Protein AF-A0A935XLY7-F1 (afdb_monomer_lite)

pLDDT: mean 94.85, std 5.84, range [52.78, 98.81]

Radius of gyration: 13.88 Å; chains: 1; bounding box: 39×29×40 Å

Foldseek 3Di:
DVVCLVPDLAQDEALEEFAQDDPPQPPNVRHDYLVRLQSNLVSLEAYAQEQAPRQPAPLSSLVRQVVSCVSRNLLHYAHRHCAPNGDPGNDHDPVCVVVSLVSNVVVVDDPVSSVSHHPVSVVVSVPD

Structure (mmCIF, N/CA/C/O backbone):
data_AF-A0A935XLY7-F1
#
_entry.id   AF-A0A935XLY7-F1
#
loop_
_atom_site.group_PDB
_atom_site.id
_atom_site.type_symbol
_atom_site.label_atom_id
_atom_site.label_alt_id
_atom_site.label_comp_id
_atom_site.label_asym_id
_atom_site.label_entity_id
_atom_site.label_seq_id
_atom_site.pdbx_PDB_ins_code
_atom_site.Cartn_x
_atom_site.Cartn_y
_atom_site.Cartn_z
_atom_site.occupancy
_atom_site.B_iso_or_equiv
_atom_site.auth_seq_id
_atom_site.auth_comp_id
_atom_site.auth_asym_id
_atom_site.auth_atom_id
_atom_site.pdbx_PDB_model_num
ATOM 1 N N . MET A 1 1 ? 3.786 9.511 16.202 1.00 88.00 1 MET A N 1
ATOM 2 C CA . MET A 1 1 ? 2.887 8.366 15.918 1.00 88.00 1 MET A CA 1
ATOM 3 C C . MET A 1 1 ? 2.304 7.810 17.207 1.00 88.00 1 MET A C 1
ATOM 5 O O . MET A 1 1 ? 1.105 7.946 17.382 1.00 88.00 1 MET A O 1
ATOM 9 N N . LYS A 1 2 ? 3.123 7.257 18.115 1.00 94.44 2 LYS A N 1
ATOM 10 C CA . LYS A 1 2 ? 2.663 6.685 19.397 1.00 94.44 2 LYS A CA 1
ATOM 11 C C . LYS A 1 2 ? 1.769 7.647 20.195 1.00 94.44 2 LYS A C 1
ATOM 13 O O . LYS A 1 2 ? 0.673 7.258 20.574 1.00 94.44 2 LYS A O 1
ATOM 18 N N . ASP A 1 3 ? 2.168 8.913 20.307 1.00 96.81 3 ASP A N 1
ATOM 19 C CA . ASP A 1 3 ? 1.370 9.931 21.010 1.00 96.81 3 ASP A CA 1
ATOM 20 C C . ASP A 1 3 ? -0.009 10.139 20.368 1.00 96.81 3 ASP A C 1
ATOM 22 O O . ASP A 1 3 ? -1.022 10.155 21.057 1.00 96.81 3 ASP A O 1
ATOM 26 N N . VAL A 1 4 ? -0.077 10.211 19.033 1.00 96.06 4 VAL A N 1
ATOM 27 C CA . VAL A 1 4 ? -1.349 10.382 18.307 1.00 96.06 4 VAL A CA 1
ATOM 28 C C . VAL A 1 4 ? -2.253 9.174 18.535 1.00 96.06 4 VAL A C 1
ATOM 30 O O . VAL A 1 4 ? -3.423 9.349 18.853 1.00 96.06 4 VAL A O 1
ATOM 33 N N . VAL A 1 5 ? -1.701 7.961 18.438 1.00 95.19 5 VAL A N 1
ATOM 34 C CA . VAL A 1 5 ? -2.428 6.703 18.681 1.00 95.19 5 VAL A CA 1
ATOM 35 C C . VAL A 1 5 ? -2.966 6.639 20.112 1.00 95.19 5 VAL A C 1
ATOM 37 O O . VAL A 1 5 ? -4.065 6.141 20.312 1.00 95.19 5 VAL A O 1
ATOM 40 N N . SER A 1 6 ? -2.241 7.174 21.101 1.00 95.56 6 SER A N 1
ATOM 41 C CA . SER A 1 6 ? -2.714 7.198 22.495 1.00 95.56 6 SER A CA 1
ATOM 42 C C . SER A 1 6 ? -3.845 8.192 22.770 1.00 95.56 6 SER A C 1
ATOM 44 O O . SER A 1 6 ? -4.496 8.094 23.806 1.00 95.56 6 SER A O 1
ATOM 46 N N . LEU A 1 7 ? -4.068 9.153 21.870 1.00 96.81 7 LEU A N 1
ATOM 47 C CA . LEU A 1 7 ? -5.009 10.257 22.070 1.00 96.81 7 LEU A CA 1
ATOM 48 C C . LEU A 1 7 ? -6.243 10.163 21.170 1.00 96.81 7 LEU A C 1
ATOM 50 O O . LEU A 1 7 ? -7.316 10.626 21.549 1.00 96.81 7 LEU A O 1
ATOM 54 N N . THR A 1 8 ? -6.093 9.613 19.966 1.00 95.81 8 THR A N 1
ATOM 55 C CA . THR A 1 8 ? -7.175 9.552 18.981 1.00 95.81 8 THR A CA 1
ATOM 56 C C . THR A 1 8 ? -8.108 8.374 19.237 1.00 95.81 8 THR A C 1
ATOM 58 O O . THR A 1 8 ? -7.670 7.258 19.500 1.00 95.81 8 THR A O 1
ATOM 61 N N . SER A 1 9 ? -9.408 8.609 19.078 1.00 94.00 9 SER A N 1
ATOM 62 C CA . SER A 1 9 ? -10.416 7.557 18.906 1.00 94.00 9 SER A CA 1
ATOM 63 C C . SER A 1 9 ? -10.800 7.344 17.437 1.00 94.00 9 SER A C 1
ATOM 65 O O . SER A 1 9 ? -11.516 6.397 17.121 1.00 94.00 9 SER A O 1
ATOM 67 N N . ALA A 1 10 ? -10.332 8.217 16.537 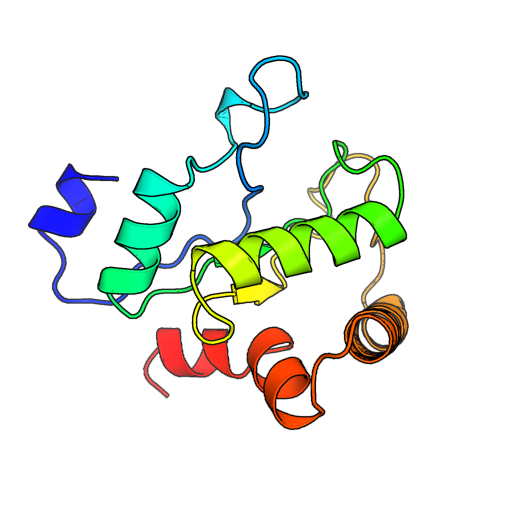1.00 96.12 10 ALA A N 1
ATOM 68 C CA . ALA A 1 10 ? -10.585 8.141 15.104 1.00 96.12 10 ALA A CA 1
ATOM 69 C C . ALA A 1 10 ? -9.468 7.374 14.367 1.00 96.12 10 ALA A C 1
ATOM 71 O O . ALA A 1 10 ? -8.306 7.442 14.792 1.00 96.12 10 ALA A O 1
ATOM 72 N N . PRO A 1 11 ? -9.785 6.713 13.236 1.00 97.31 11 PRO A N 1
ATOM 73 C CA . PRO A 1 11 ? -8.790 6.085 12.375 1.00 97.31 11 PRO A CA 1
ATOM 74 C C . PRO A 1 11 ? -7.711 7.060 11.898 1.00 97.31 11 PRO A C 1
ATOM 76 O O . PRO A 1 11 ? -8.002 8.178 11.473 1.00 97.31 11 PRO A O 1
ATOM 79 N N . ILE A 1 12 ? -6.453 6.619 11.924 1.00 97.06 12 ILE A N 1
ATOM 80 C CA . ILE A 1 12 ? -5.325 7.400 11.408 1.00 97.06 12 ILE A CA 1
ATOM 81 C C . ILE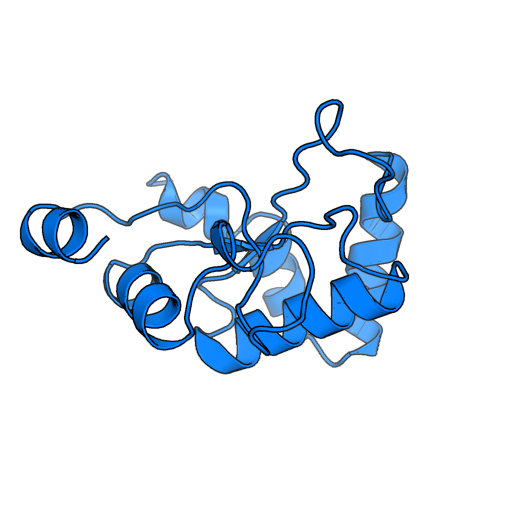 A 1 12 ? -5.142 7.128 9.916 1.00 97.06 12 ILE A C 1
ATOM 83 O O . ILE A 1 12 ? -5.072 5.982 9.476 1.00 97.06 12 ILE A O 1
ATOM 87 N N . MET A 1 13 ? -4.961 8.193 9.141 1.00 96.81 13 MET A N 1
ATOM 88 C CA . MET A 1 13 ? -4.565 8.100 7.743 1.00 96.81 13 MET A CA 1
ATOM 89 C C . MET A 1 13 ? -3.130 8.584 7.558 1.00 96.81 13 MET A C 1
ATOM 91 O O . MET A 1 13 ? -2.774 9.690 7.962 1.00 96.81 13 MET A O 1
ATOM 95 N N . LEU A 1 14 ? -2.322 7.779 6.871 1.00 97.50 14 LEU A N 1
ATOM 96 C CA . LEU A 1 14 ? -1.093 8.247 6.241 1.00 97.50 14 LEU A CA 1
ATOM 97 C C . LEU A 1 14 ? -1.343 8.339 4.744 1.00 97.50 14 LEU A C 1
ATOM 99 O O . LEU A 1 14 ? -1.397 7.317 4.069 1.00 97.50 14 LEU A O 1
ATOM 103 N N . SER A 1 15 ? -1.517 9.556 4.232 1.00 96.81 15 SER A N 1
ATOM 104 C CA . SER A 1 15 ? -1.952 9.778 2.847 1.00 96.81 15 SER A CA 1
ATOM 105 C C . SER A 1 15 ? -0.990 9.201 1.805 1.00 96.81 15 SER A C 1
ATOM 107 O O . SER A 1 15 ? -1.438 8.718 0.771 1.00 96.81 15 SER A O 1
ATOM 109 N N . HIS A 1 16 ? 0.315 9.226 2.080 1.00 96.69 16 HIS A N 1
ATOM 110 C CA . HIS A 1 16 ? 1.352 8.622 1.247 1.00 96.69 16 HIS A CA 1
ATOM 111 C C . HIS A 1 16 ? 2.588 8.294 2.101 1.00 96.69 16 HIS A C 1
ATOM 113 O O . HIS A 1 16 ? 3.151 9.154 2.782 1.00 96.69 16 HIS A O 1
ATOM 119 N N . SER A 1 17 ? 3.022 7.036 2.098 1.00 96.38 17 SER A N 1
ATOM 120 C CA . SER A 1 17 ? 4.244 6.601 2.778 1.00 96.38 17 SER A CA 1
ATOM 121 C C . SER A 1 17 ? 4.835 5.351 2.117 1.00 96.38 17 SER A C 1
ATOM 123 O O . SER A 1 17 ? 4.218 4.727 1.251 1.00 96.38 17 SER A O 1
ATOM 125 N N . ILE A 1 18 ? 6.045 4.985 2.534 1.00 94.81 18 ILE A N 1
ATOM 126 C CA . ILE A 1 18 ? 6.741 3.759 2.129 1.00 94.81 18 ILE A CA 1
ATOM 127 C C . ILE A 1 18 ? 7.046 2.915 3.365 1.00 94.81 18 ILE A C 1
ATOM 129 O O . ILE A 1 18 ? 7.361 3.455 4.425 1.00 94.81 18 ILE A O 1
ATOM 133 N N . LEU A 1 19 ? 6.973 1.591 3.241 1.00 95.94 19 LEU A N 1
ATOM 134 C CA . LEU A 1 19 ? 7.381 0.688 4.314 1.00 95.94 19 LEU A CA 1
ATOM 135 C C . LEU A 1 19 ? 8.907 0.713 4.460 1.00 95.94 19 LEU A C 1
ATOM 137 O O . LEU A 1 19 ? 9.638 0.568 3.479 1.00 95.94 19 LEU A O 1
ATOM 141 N N . LYS A 1 20 ? 9.391 0.845 5.692 1.00 94.62 20 LYS A N 1
ATOM 142 C CA . LYS A 1 20 ? 10.807 0.694 6.018 1.00 94.62 20 LYS A CA 1
ATOM 143 C C . LYS A 1 20 ? 11.203 -0.780 5.915 1.00 94.62 20 LYS A C 1
ATOM 145 O O . LYS A 1 20 ? 10.668 -1.611 6.647 1.00 94.62 20 LYS A O 1
ATOM 150 N N . ILE A 1 21 ? 12.137 -1.077 5.013 1.00 87.50 21 ILE A N 1
ATOM 151 C CA . ILE A 1 21 ? 12.659 -2.432 4.758 1.00 87.50 21 ILE A CA 1
ATOM 152 C C . ILE A 1 21 ? 14.089 -2.563 5.293 1.00 87.50 21 ILE A C 1
ATOM 154 O O . ILE A 1 21 ? 14.389 -3.510 6.011 1.00 87.50 21 ILE A O 1
ATOM 158 N N . ASP A 1 22 ? 14.947 -1.591 4.985 1.00 84.62 22 ASP A N 1
ATOM 159 C CA . ASP A 1 22 ? 16.330 -1.513 5.450 1.00 84.62 22 ASP A CA 1
ATOM 160 C C . ASP A 1 22 ? 16.734 -0.044 5.671 1.00 84.62 22 ASP A C 1
ATOM 162 O O . ASP A 1 22 ? 16.060 0.872 5.190 1.00 84.62 22 ASP A O 1
ATOM 166 N N . ASP A 1 23 ? 17.813 0.181 6.424 1.00 85.44 23 ASP A N 1
ATOM 167 C CA . ASP A 1 23 ? 18.276 1.531 6.764 1.00 85.44 23 ASP A CA 1
ATOM 168 C C . ASP A 1 23 ? 19.057 2.237 5.647 1.00 85.44 23 ASP A C 1
ATOM 170 O O . ASP A 1 23 ? 19.224 3.458 5.704 1.00 85.44 23 ASP A O 1
ATOM 174 N N . ALA A 1 24 ? 19.522 1.491 4.643 1.00 84.19 24 ALA A N 1
ATOM 175 C CA . ALA A 1 24 ? 20.336 2.002 3.544 1.00 84.19 24 ALA A CA 1
ATOM 176 C C . ALA A 1 24 ? 19.489 2.588 2.401 1.00 84.19 24 ALA A C 1
ATOM 178 O O . ALA A 1 24 ? 20.007 3.330 1.563 1.00 84.19 24 ALA A O 1
ATOM 179 N N . ARG A 1 25 ? 18.187 2.280 2.357 1.00 81.75 25 ARG A N 1
ATOM 180 C CA . ARG A 1 25 ? 17.266 2.807 1.349 1.00 81.75 25 ARG A CA 1
ATOM 181 C C . ARG A 1 25 ? 17.129 4.333 1.425 1.00 81.75 25 ARG A C 1
ATOM 183 O O . ARG A 1 25 ? 16.989 4.902 2.513 1.00 81.75 25 ARG A O 1
ATOM 190 N N . PRO A 1 26 ? 17.072 5.015 0.267 1.00 81.88 26 PRO A N 1
ATOM 191 C CA . PRO A 1 26 ? 16.725 6.429 0.218 1.00 81.88 26 PRO A CA 1
ATOM 192 C C . PRO A 1 26 ? 15.375 6.705 0.901 1.00 81.88 26 PRO A C 1
ATOM 194 O O . PRO A 1 26 ? 14.492 5.853 0.927 1.00 81.88 26 PRO A O 1
ATOM 197 N N . LEU A 1 27 ? 15.208 7.910 1.454 1.00 82.69 27 LEU A N 1
ATOM 198 C CA . LEU A 1 27 ? 14.007 8.336 2.194 1.00 82.69 27 LEU A CA 1
ATOM 199 C C . LEU A 1 27 ? 13.637 7.476 3.422 1.00 82.69 27 LEU A C 1
ATOM 201 O O . LEU A 1 27 ? 12.512 7.582 3.907 1.00 82.69 27 LEU A O 1
ATOM 205 N N . ASN A 1 28 ? 14.568 6.708 4.000 1.00 82.56 28 ASN A N 1
ATOM 206 C CA . ASN A 1 28 ? 14.344 5.936 5.234 1.00 82.56 28 ASN A CA 1
ATOM 207 C C . ASN A 1 28 ? 13.725 6.772 6.381 1.00 82.56 28 ASN A C 1
ATOM 209 O O . ASN A 1 28 ? 12.859 6.296 7.107 1.00 82.56 28 ASN A O 1
ATOM 213 N N . VAL A 1 29 ? 14.082 8.056 6.504 1.00 87.31 29 VAL A N 1
ATOM 214 C CA . VAL A 1 29 ? 13.501 8.973 7.511 1.00 87.31 29 VAL A CA 1
ATOM 215 C C . VAL A 1 29 ? 12.005 9.266 7.310 1.00 87.31 29 VAL A C 1
ATOM 217 O O . VAL A 1 29 ? 11.322 9.653 8.253 1.00 87.31 29 VAL A O 1
ATOM 220 N N . ARG A 1 30 ? 11.489 9.095 6.087 1.00 90.75 30 ARG A N 1
ATOM 221 C CA . ARG A 1 30 ? 10.064 9.222 5.733 1.00 90.75 30 ARG A CA 1
ATOM 222 C C . ARG A 1 30 ? 9.344 7.872 5.734 1.00 90.75 30 ARG A C 1
ATOM 224 O O . ARG A 1 30 ? 8.114 7.850 5.672 1.00 90.75 30 ARG A O 1
ATOM 231 N N . ALA A 1 31 ? 10.093 6.772 5.781 1.00 94.31 31 ALA A N 1
ATOM 232 C CA . ALA A 1 31 ? 9.553 5.427 5.768 1.00 94.31 31 ALA A CA 1
ATOM 233 C C . ALA A 1 31 ? 8.913 5.077 7.117 1.00 94.31 31 ALA A C 1
ATOM 235 O O . ALA A 1 31 ? 9.440 5.393 8.186 1.00 94.31 31 ALA A O 1
ATOM 236 N N . ILE A 1 32 ? 7.777 4.387 7.075 1.00 96.69 32 ILE A N 1
ATOM 237 C CA . ILE A 1 32 ? 7.113 3.889 8.274 1.00 96.69 32 ILE A CA 1
ATOM 238 C C . ILE A 1 32 ? 7.687 2.530 8.678 1.00 96.69 32 ILE A C 1
ATOM 240 O O . ILE A 1 32 ? 7.786 1.617 7.860 1.00 96.69 32 ILE A O 1
ATOM 244 N N . SER A 1 33 ? 8.062 2.369 9.950 1.00 96.56 33 SER A N 1
ATOM 245 C CA . SER A 1 33 ? 8.474 1.061 10.473 1.00 96.56 33 SER A CA 1
ATOM 246 C C . SER A 1 33 ? 7.299 0.072 10.476 1.00 96.56 33 SER A C 1
ATOM 248 O O . SER A 1 33 ? 6.156 0.498 10.658 1.00 96.56 33 SER A O 1
ATOM 250 N N . PRO A 1 34 ? 7.542 -1.248 10.359 1.00 97.31 34 PRO A N 1
ATOM 251 C CA . PRO A 1 34 ? 6.478 -2.244 10.494 1.00 97.31 34 PRO A CA 1
ATOM 252 C C . PRO A 1 34 ? 5.699 -2.128 11.815 1.00 97.31 34 PRO A C 1
ATOM 254 O O . PRO A 1 34 ? 4.487 -2.316 11.834 1.00 97.31 34 PRO A O 1
ATOM 257 N N . GLU A 1 35 ? 6.378 -1.771 12.911 1.00 97.31 35 GLU A N 1
ATOM 258 C CA . GLU A 1 35 ? 5.750 -1.502 14.212 1.00 97.31 35 GLU A CA 1
ATOM 259 C C . GLU A 1 35 ? 4.756 -0.336 14.119 1.00 97.31 35 GLU A C 1
ATOM 261 O O . GLU A 1 35 ? 3.590 -0.488 14.470 1.00 97.31 35 GLU A O 1
ATOM 266 N N . HIS A 1 36 ? 5.183 0.817 13.597 1.00 97.69 36 HIS A N 1
ATOM 267 C CA . HIS A 1 36 ? 4.310 1.982 13.467 1.00 97.69 36 HIS A CA 1
ATOM 268 C C . HIS A 1 36 ? 3.197 1.773 12.434 1.00 97.69 36 HIS A C 1
ATOM 270 O O . HIS A 1 36 ? 2.099 2.289 12.626 1.00 97.69 36 HIS A O 1
ATOM 276 N N . ALA A 1 37 ? 3.442 1.005 11.370 1.00 98.31 37 ALA A N 1
ATOM 277 C CA . ALA A 1 37 ? 2.423 0.672 10.378 1.00 98.31 37 ALA A CA 1
ATOM 278 C C . ALA A 1 37 ? 1.281 -0.137 11.014 1.00 98.31 37 ALA A C 1
ATOM 280 O O . ALA A 1 37 ? 0.107 0.153 10.786 1.00 98.31 37 ALA A O 1
ATOM 281 N N . LYS A 1 38 ? 1.618 -1.090 11.892 1.00 98.44 38 LYS A N 1
ATOM 282 C CA . LYS A 1 38 ? 0.628 -1.845 12.670 1.00 98.44 38 LYS A CA 1
ATOM 283 C C . LYS A 1 38 ? -0.161 -0.958 13.630 1.00 98.44 38 LYS A C 1
ATOM 285 O O . LYS A 1 38 ? -1.349 -1.198 13.797 1.00 98.44 38 LYS A O 1
ATOM 290 N N . LEU A 1 39 ? 0.446 0.083 14.208 1.00 98.25 39 LEU A N 1
ATOM 291 C CA . LEU A 1 39 ? -0.301 1.048 15.025 1.00 98.25 39 LEU A CA 1
ATOM 292 C C . LEU A 1 39 ? -1.360 1.793 14.200 1.00 98.25 39 LEU A C 1
ATOM 294 O O . LEU A 1 39 ? -2.481 1.957 14.66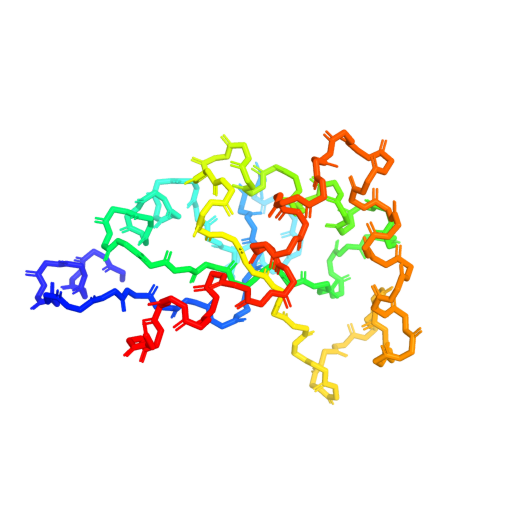5 1.00 98.25 39 LEU A O 1
ATOM 298 N N . VAL A 1 40 ? -1.043 2.198 12.963 1.00 98.12 40 VAL A N 1
ATOM 299 C CA . VAL A 1 40 ? -2.043 2.800 12.060 1.00 98.12 40 VAL A CA 1
ATOM 300 C C . VAL A 1 40 ? -3.187 1.816 11.813 1.00 98.12 40 VAL A C 1
ATOM 302 O O . VAL A 1 40 ? -4.351 2.177 11.984 1.00 98.12 40 VAL A O 1
ATOM 305 N N . ALA A 1 41 ? -2.870 0.560 11.496 1.00 98.06 41 ALA A N 1
ATOM 306 C CA . ALA A 1 41 ? -3.872 -0.478 11.266 1.00 98.06 41 ALA A CA 1
ATOM 307 C C . ALA A 1 41 ? -4.770 -0.730 12.492 1.00 98.06 41 ALA A C 1
ATOM 309 O O . ALA A 1 41 ? -5.986 -0.819 12.353 1.00 98.06 41 ALA A O 1
ATOM 310 N N . GLN A 1 42 ? -4.198 -0.750 13.702 1.00 97.19 42 GLN A N 1
ATOM 311 C CA . GLN A 1 42 ? -4.933 -0.931 14.963 1.00 97.19 42 GLN A CA 1
ATOM 312 C C . GLN A 1 42 ? -5.982 0.157 15.224 1.00 97.19 42 GLN A C 1
ATOM 314 O O . GLN A 1 42 ? -6.982 -0.118 15.879 1.00 97.19 42 GLN A O 1
ATOM 319 N N . THR A 1 43 ? -5.801 1.366 14.684 1.00 97.12 43 THR A N 1
ATOM 320 C CA . THR A 1 43 ? -6.825 2.427 14.757 1.00 97.12 43 THR A CA 1
ATOM 321 C C . THR A 1 43 ? -7.981 2.230 13.765 1.00 97.12 43 THR A C 1
ATOM 323 O O . THR A 1 43 ? -8.880 3.059 13.696 1.00 97.12 43 THR A O 1
ATOM 326 N N . GLY A 1 44 ? -7.955 1.176 12.942 1.00 96.94 44 GLY A N 1
ATOM 327 C CA . GLY A 1 44 ? -8.822 1.053 11.768 1.00 96.94 44 GLY A CA 1
ATOM 328 C C . GLY A 1 44 ? -8.343 1.893 10.577 1.00 96.94 44 GLY A C 1
ATOM 329 O O . GLY A 1 44 ? -9.065 2.024 9.589 1.00 96.94 44 GLY A O 1
ATOM 330 N N . GLY A 1 45 ? -7.143 2.467 10.666 1.00 97.94 45 GLY A N 1
ATOM 331 C CA . GLY A 1 45 ? -6.581 3.427 9.722 1.00 97.94 45 GLY A CA 1
ATOM 332 C C . GLY A 1 45 ? -6.162 2.851 8.371 1.00 97.94 45 GLY A C 1
ATOM 333 O O . GLY A 1 45 ? -6.323 1.657 8.107 1.00 97.94 45 GLY A O 1
ATOM 334 N N . VAL A 1 46 ? -5.603 3.710 7.514 1.00 98.62 46 VAL A N 1
ATOM 335 C CA . VAL A 1 46 ? -5.117 3.352 6.169 1.00 98.62 46 VAL A CA 1
ATOM 336 C C . VAL A 1 46 ? -3.787 4.035 5.862 1.00 98.62 46 VAL A C 1
ATOM 338 O O . VAL A 1 46 ? -3.566 5.198 6.203 1.00 98.62 46 VAL A O 1
ATOM 341 N N . ILE A 1 47 ? -2.906 3.306 5.179 1.00 98.69 47 ILE A N 1
ATOM 342 C CA . ILE A 1 47 ? -1.634 3.802 4.657 1.00 98.69 47 ILE A CA 1
ATOM 343 C C . ILE A 1 47 ? -1.698 3.810 3.127 1.00 98.69 47 ILE A C 1
ATOM 345 O O . ILE A 1 47 ? -1.832 2.764 2.492 1.00 98.69 47 ILE A O 1
ATOM 349 N N . GLY A 1 48 ? -1.571 4.990 2.527 1.00 98.31 48 GLY A N 1
ATOM 350 C CA . GLY A 1 48 ? -1.406 5.149 1.089 1.00 98.31 48 GLY A CA 1
ATOM 351 C C . GLY A 1 48 ? -0.019 4.681 0.654 1.00 98.31 48 GLY A C 1
ATOM 352 O O . GLY A 1 48 ? 0.987 5.297 1.006 1.00 98.31 48 GLY A O 1
ATOM 353 N N . ALA A 1 49 ? 0.043 3.597 -0.117 1.00 97.81 49 ALA A N 1
ATOM 354 C CA . ALA A 1 49 ? 1.264 3.117 -0.740 1.00 97.81 49 ALA A CA 1
ATOM 355 C C . ALA A 1 49 ? 1.756 4.154 -1.756 1.00 97.81 49 ALA A C 1
ATOM 357 O O . ALA A 1 49 ? 1.047 4.491 -2.712 1.00 97.81 49 ALA A O 1
ATOM 358 N N . TRP A 1 50 ? 2.968 4.659 -1.532 1.00 96.75 50 TRP A N 1
ATOM 359 C CA . TRP A 1 50 ? 3.537 5.746 -2.317 1.00 96.75 50 TRP A CA 1
ATOM 360 C C . TRP A 1 50 ? 4.489 5.234 -3.413 1.00 96.75 50 TRP A C 1
ATOM 362 O O . TRP A 1 50 ? 5.514 4.638 -3.075 1.00 96.75 50 TRP A O 1
ATOM 372 N N . PRO A 1 51 ? 4.211 5.479 -4.713 1.00 95.25 51 PRO A N 1
ATOM 373 C CA . PRO A 1 51 ? 5.120 5.189 -5.832 1.00 95.25 51 PRO A CA 1
ATOM 374 C C . PRO A 1 51 ? 6.282 6.196 -5.906 1.00 95.25 51 PRO A C 1
ATOM 376 O O . PRO A 1 51 ? 6.484 6.868 -6.919 1.00 95.25 51 PRO A O 1
ATOM 379 N N . SER A 1 52 ? 7.002 6.359 -4.798 1.00 90.44 52 SER A N 1
ATOM 380 C CA . SER A 1 52 ? 8.076 7.341 -4.625 1.00 90.44 52 SER A CA 1
ATOM 381 C C . SER A 1 52 ? 9.254 7.133 -5.586 1.00 90.44 52 SER A C 1
ATOM 383 O O . SER A 1 52 ? 9.471 6.033 -6.095 1.00 90.44 52 SER A O 1
ATOM 385 N N . ALA A 1 53 ? 10.111 8.150 -5.698 1.00 83.94 53 ALA A N 1
ATOM 386 C CA . ALA A 1 53 ? 11.414 8.085 -6.377 1.00 83.94 53 ALA A CA 1
ATOM 387 C C . ALA A 1 53 ? 12.342 6.939 -5.916 1.00 83.94 53 ALA A C 1
ATOM 389 O O . ALA A 1 53 ? 13.362 6.677 -6.549 1.00 83.94 53 ALA A O 1
ATOM 390 N N . THR A 1 54 ? 12.050 6.317 -4.767 1.00 85.56 54 THR A N 1
ATOM 391 C CA . THR A 1 54 ? 12.866 5.240 -4.184 1.00 85.56 54 THR A CA 1
ATOM 392 C C . THR A 1 54 ? 12.529 3.870 -4.755 1.00 85.56 54 THR A C 1
ATOM 394 O O . THR A 1 54 ? 13.317 2.943 -4.604 1.00 85.56 54 THR A O 1
ATOM 397 N N . ASN A 1 55 ? 11.387 3.747 -5.437 1.00 90.75 55 ASN A N 1
ATOM 398 C CA . ASN A 1 55 ? 11.071 2.576 -6.234 1.00 90.75 55 ASN A CA 1
ATOM 399 C C . ASN A 1 55 ? 11.896 2.618 -7.526 1.00 90.75 55 ASN A C 1
ATOM 401 O O . ASN A 1 55 ? 11.781 3.556 -8.313 1.00 90.75 55 ASN A O 1
ATOM 405 N N . ALA A 1 56 ? 12.697 1.586 -7.774 1.00 91.69 56 ALA A N 1
ATOM 406 C CA . ALA A 1 56 ? 13.494 1.452 -8.988 1.00 91.69 56 ALA A CA 1
ATOM 407 C C . ALA A 1 56 ? 12.627 1.196 -10.233 1.00 91.69 56 ALA A C 1
ATOM 409 O O . ALA A 1 56 ? 13.040 1.495 -11.353 1.00 91.69 56 ALA A O 1
ATOM 410 N N . SER A 1 57 ? 11.429 0.634 -10.054 1.00 95.81 57 SER A N 1
ATOM 411 C CA . SER A 1 57 ? 10.489 0.352 -11.137 1.00 95.81 57 SER A CA 1
ATOM 412 C C . SER A 1 57 ? 9.035 0.355 -10.662 1.00 95.81 57 SER A C 1
ATOM 414 O O . SER A 1 57 ? 8.738 0.311 -9.464 1.00 95.81 57 SER A O 1
ATOM 416 N N . PHE A 1 58 ? 8.112 0.372 -11.625 1.00 97.00 58 PHE A N 1
ATOM 417 C CA . PHE A 1 58 ? 6.686 0.187 -11.365 1.00 97.00 58 PHE A CA 1
ATOM 418 C C . PHE A 1 58 ? 6.393 -1.168 -10.704 1.00 97.00 58 PHE A C 1
ATOM 420 O O . PHE A 1 58 ? 5.604 -1.232 -9.765 1.00 97.00 58 PHE A O 1
ATOM 427 N N . ASP A 1 59 ? 7.070 -2.236 -11.134 1.00 97.75 59 ASP A N 1
ATOM 428 C CA . ASP A 1 59 ? 6.921 -3.558 -10.523 1.00 97.75 59 ASP A CA 1
ATOM 429 C C . ASP A 1 59 ? 7.382 -3.571 -9.063 1.00 97.75 59 ASP A C 1
ATOM 431 O O . ASP A 1 59 ? 6.682 -4.124 -8.217 1.00 97.75 59 ASP A O 1
ATOM 435 N N . GLU A 1 60 ? 8.490 -2.893 -8.735 1.00 96.19 60 GLU A N 1
ATOM 436 C CA . GLU A 1 60 ? 8.935 -2.787 -7.342 1.00 96.19 60 GLU A CA 1
ATOM 437 C C . GLU A 1 60 ? 7.923 -2.013 -6.487 1.00 96.19 60 GLU A C 1
ATOM 439 O O . GLU A 1 60 ? 7.711 -2.340 -5.320 1.00 96.19 60 GLU A O 1
ATOM 444 N N . PHE A 1 61 ? 7.263 -0.995 -7.044 1.00 97.19 61 PHE A N 1
ATOM 445 C CA . PHE A 1 61 ? 6.176 -0.305 -6.349 1.00 97.19 61 PHE A CA 1
ATOM 446 C C . PHE A 1 61 ? 5.003 -1.242 -6.032 1.00 97.19 61 PHE A C 1
ATOM 448 O O . PHE A 1 61 ? 4.494 -1.236 -4.906 1.00 97.19 61 PHE A O 1
ATOM 455 N N . VAL A 1 62 ? 4.598 -2.085 -6.981 1.00 98.31 62 VAL A N 1
ATOM 456 C CA . VAL A 1 62 ? 3.526 -3.065 -6.757 1.00 98.31 62 VAL A CA 1
ATOM 457 C C . VAL A 1 62 ? 3.954 -4.104 -5.714 1.00 98.31 62 VAL A C 1
ATOM 459 O O . VAL A 1 62 ? 3.179 -4.435 -4.817 1.00 98.31 62 VAL A O 1
ATOM 462 N N . ASP A 1 63 ? 5.207 -4.553 -5.752 1.00 97.88 63 ASP A N 1
ATOM 463 C CA . ASP A 1 63 ? 5.744 -5.499 -4.771 1.00 97.88 63 ASP A CA 1
ATOM 464 C C . ASP A 1 63 ? 5.855 -4.871 -3.373 1.00 97.88 63 ASP A C 1
ATOM 466 O O . ASP A 1 63 ? 5.545 -5.516 -2.373 1.00 97.88 63 ASP A O 1
ATOM 470 N N . ASN A 1 64 ? 6.228 -3.592 -3.277 1.00 96.81 64 ASN A N 1
ATOM 471 C CA . ASN A 1 64 ? 6.237 -2.847 -2.015 1.00 96.81 64 ASN A CA 1
ATOM 472 C C . ASN A 1 64 ? 4.817 -2.599 -1.484 1.00 96.81 64 ASN A C 1
ATOM 474 O O . ASN A 1 64 ? 4.609 -2.660 -0.273 1.00 96.81 64 ASN A O 1
ATOM 478 N N . THR A 1 65 ? 3.831 -2.408 -2.367 1.00 98.44 65 THR A N 1
ATOM 479 C CA . THR A 1 65 ? 2.409 -2.386 -1.986 1.00 98.44 65 THR A CA 1
ATOM 480 C C . THR A 1 65 ? 2.010 -3.727 -1.372 1.00 98.44 65 THR A C 1
ATOM 482 O O . THR A 1 65 ? 1.431 -3.755 -0.287 1.00 98.44 65 THR A O 1
ATOM 485 N N . LYS A 1 66 ? 2.386 -4.847 -2.006 1.00 98.50 66 LYS A N 1
ATOM 486 C CA . LYS A 1 66 ? 2.133 -6.187 -1.466 1.00 98.50 66 LYS A CA 1
ATOM 487 C C . LYS A 1 66 ? 2.810 -6.389 -0.107 1.00 98.50 66 LYS A C 1
ATOM 489 O O . LYS A 1 66 ? 2.157 -6.848 0.819 1.00 98.50 66 LYS A O 1
ATOM 494 N N . ARG A 1 67 ? 4.080 -6.000 0.048 1.00 97.88 67 ARG A N 1
ATOM 495 C CA . ARG A 1 67 ? 4.795 -6.084 1.337 1.00 97.88 67 ARG A CA 1
ATOM 496 C C . ARG A 1 67 ? 4.092 -5.294 2.435 1.00 97.88 67 ARG A C 1
ATOM 498 O O . ARG A 1 67 ? 4.010 -5.763 3.563 1.00 97.88 67 ARG A O 1
ATOM 505 N N . LEU A 1 68 ? 3.581 -4.104 2.118 1.00 98.50 68 LEU A N 1
ATOM 506 C CA . LEU A 1 68 ? 2.803 -3.321 3.071 1.00 98.50 68 LEU A CA 1
ATOM 507 C C . LEU A 1 68 ? 1.520 -4.066 3.466 1.00 98.50 68 LEU A C 1
ATOM 509 O O . LEU A 1 68 ? 1.252 -4.198 4.658 1.00 98.50 68 LEU A O 1
ATOM 513 N N . VAL A 1 69 ? 0.791 -4.632 2.497 1.00 98.75 69 VAL A N 1
ATOM 514 C CA . VAL A 1 69 ? -0.380 -5.486 2.765 1.00 98.75 69 VAL A CA 1
ATOM 515 C C . VAL A 1 69 ? -0.018 -6.692 3.637 1.00 98.75 69 VAL A C 1
ATOM 517 O O . VAL A 1 69 ? -0.737 -6.973 4.589 1.00 98.75 69 VAL A O 1
ATOM 520 N N . ASP A 1 70 ? 1.108 -7.361 3.388 1.00 98.50 70 ASP A N 1
ATOM 521 C CA . ASP A 1 70 ? 1.565 -8.498 4.199 1.00 98.50 70 ASP A CA 1
ATOM 522 C C . ASP A 1 70 ? 1.825 -8.095 5.673 1.00 98.50 70 ASP A C 1
ATOM 524 O O . ASP A 1 70 ? 1.716 -8.924 6.575 1.00 98.50 70 ASP A O 1
ATOM 528 N N . VAL A 1 71 ? 2.155 -6.822 5.941 1.00 98.56 71 VAL A N 1
ATOM 529 C CA . VAL A 1 71 ? 2.430 -6.306 7.296 1.00 98.56 71 VAL A CA 1
ATOM 530 C C . VAL A 1 71 ? 1.171 -5.854 8.031 1.00 98.56 71 VAL A C 1
ATOM 532 O O . VAL A 1 71 ? 1.061 -6.105 9.235 1.00 98.56 71 VAL A O 1
ATOM 535 N N . VAL A 1 72 ? 0.270 -5.137 7.350 1.00 98.62 72 VAL A N 1
ATOM 536 C CA . VAL A 1 72 ? -0.884 -4.476 7.990 1.00 98.62 72 VAL A CA 1
ATOM 537 C C . VAL A 1 72 ? -2.240 -5.073 7.629 1.00 98.62 72 VAL A C 1
ATOM 539 O O . VAL A 1 72 ? -3.226 -4.728 8.266 1.00 98.62 72 VAL A O 1
ATOM 542 N N . GLY A 1 73 ? -2.306 -5.973 6.651 1.00 98.69 73 GLY A N 1
ATOM 543 C CA . GLY A 1 73 ? -3.551 -6.500 6.101 1.00 98.69 73 GLY A CA 1
ATOM 544 C C . GLY A 1 73 ? -4.122 -5.630 4.979 1.00 98.69 73 GLY A C 1
ATOM 545 O O . GLY A 1 73 ? -3.901 -4.419 4.908 1.00 98.69 73 GLY A O 1
ATOM 546 N N . VAL A 1 74 ? -4.878 -6.263 4.078 1.00 98.81 74 VAL A N 1
ATOM 547 C CA . VAL A 1 74 ? -5.392 -5.622 2.855 1.00 98.81 74 VAL A CA 1
ATOM 548 C C . VAL A 1 74 ? -6.367 -4.481 3.138 1.00 98.81 74 VAL A C 1
ATOM 550 O O . VAL A 1 74 ? -6.457 -3.556 2.342 1.00 98.81 74 VAL A O 1
ATOM 553 N N . ASP A 1 75 ? -7.048 -4.499 4.284 1.00 98.69 75 ASP A N 1
ATOM 554 C CA . ASP A 1 75 ? -8.010 -3.470 4.696 1.00 98.69 75 ASP A CA 1
ATOM 555 C C . ASP A 1 75 ? -7.354 -2.136 5.095 1.00 98.69 75 ASP A C 1
ATOM 557 O O . ASP A 1 75 ? -8.039 -1.127 5.262 1.00 98.69 75 ASP A O 1
ATOM 561 N N . HIS A 1 76 ? -6.027 -2.108 5.235 1.00 98.69 76 HIS A N 1
ATOM 562 C CA . HIS A 1 76 ? -5.280 -0.973 5.782 1.00 98.69 76 HIS A CA 1
ATOM 563 C C . HIS A 1 76 ? -4.320 -0.330 4.776 1.00 98.69 76 HIS A C 1
ATOM 565 O O . HIS A 1 76 ? -3.489 0.499 5.150 1.00 98.69 76 HIS A O 1
ATOM 571 N N . VAL A 1 77 ? -4.437 -0.682 3.494 1.00 98.81 77 VAL A N 1
ATOM 572 C CA . VAL A 1 77 ? -3.600 -0.138 2.417 1.00 98.81 77 VAL A CA 1
ATOM 573 C C . VAL A 1 77 ? -4.465 0.532 1.356 1.00 98.81 77 VAL A C 1
ATOM 575 O O . VAL A 1 77 ? -5.513 0.018 0.979 1.00 98.81 77 VAL A O 1
ATOM 578 N N . GLY A 1 78 ? -4.029 1.689 0.869 1.00 98.25 78 GLY A N 1
ATOM 579 C CA . GLY A 1 78 ? -4.632 2.389 -0.267 1.00 98.25 78 GLY A CA 1
ATOM 580 C C . GLY A 1 78 ? -3.569 2.865 -1.254 1.00 98.25 78 GLY A C 1
ATOM 581 O O . GLY A 1 78 ? -2.379 2.634 -1.046 1.00 98.25 78 GLY A O 1
ATOM 582 N N . LEU A 1 79 ? -3.973 3.564 -2.314 1.00 97.81 79 LEU A N 1
ATOM 583 C CA . LEU A 1 79 ? -3.049 4.241 -3.227 1.00 97.81 79 LEU A CA 1
ATOM 584 C C . LEU A 1 79 ? -2.813 5.695 -2.784 1.00 97.81 79 LEU A C 1
ATOM 586 O O . LEU A 1 79 ? -3.757 6.476 -2.710 1.00 97.81 79 LEU A O 1
ATOM 590 N N . GLY A 1 80 ? -1.553 6.067 -2.537 1.00 96.75 80 GLY A N 1
ATOM 591 C CA . GLY A 1 80 ? -1.148 7.423 -2.145 1.00 96.75 80 GLY A CA 1
ATOM 592 C C . GLY A 1 80 ? -0.103 7.993 -3.099 1.00 96.75 80 GLY A C 1
ATOM 593 O O . GLY A 1 80 ? 1.086 7.935 -2.809 1.00 96.75 80 GLY A O 1
ATOM 594 N N . THR A 1 81 ? -0.517 8.496 -4.264 1.00 95.69 81 THR A N 1
ATOM 595 C CA . THR A 1 81 ? 0.407 8.778 -5.384 1.00 95.69 81 THR A CA 1
ATOM 596 C C . THR A 1 81 ? 1.397 9.914 -5.136 1.00 95.69 81 THR A C 1
ATOM 598 O O . THR A 1 81 ? 2.500 9.871 -5.687 1.00 95.69 81 THR A O 1
ATOM 601 N N . ASP A 1 82 ? 0.992 10.917 -4.352 1.00 95.12 82 ASP A N 1
ATOM 602 C CA . ASP A 1 82 ? 1.665 12.222 -4.271 1.00 95.12 82 ASP A CA 1
ATOM 603 C C . ASP A 1 82 ? 1.864 12.844 -5.673 1.00 95.12 82 ASP A C 1
ATOM 605 O O . ASP A 1 82 ? 2.899 13.424 -5.995 1.00 95.12 82 ASP A O 1
ATOM 609 N N . MET A 1 83 ? 0.891 12.621 -6.570 1.00 93.00 83 MET A N 1
ATOM 610 C CA . MET A 1 83 ? 0.960 13.048 -7.973 1.00 93.00 83 MET A CA 1
ATOM 611 C C . MET A 1 83 ? 1.219 14.557 -8.069 1.00 93.00 83 MET A C 1
ATOM 613 O O . MET A 1 83 ? 0.754 15.323 -7.233 1.00 93.00 83 MET A O 1
ATOM 617 N N . ASP A 1 84 ? 1.999 14.958 -9.071 1.00 89.94 84 ASP A N 1
ATOM 618 C CA . ASP A 1 84 ? 2.479 16.330 -9.311 1.00 89.94 84 ASP A CA 1
ATOM 619 C C . ASP A 1 84 ? 3.488 16.891 -8.283 1.00 89.94 84 ASP A C 1
ATOM 621 O O . ASP A 1 84 ? 4.206 17.836 -8.607 1.00 89.94 84 ASP A O 1
ATOM 625 N N . ALA A 1 85 ? 3.637 16.276 -7.102 1.00 91.12 85 ALA A N 1
ATOM 626 C CA . ALA A 1 85 ? 4.686 16.590 -6.120 1.00 91.12 85 ALA A CA 1
ATOM 627 C C . ALA A 1 85 ? 5.783 15.506 -6.020 1.00 91.12 85 ALA A C 1
ATOM 629 O O . ALA A 1 85 ? 6.871 15.750 -5.493 1.00 91.12 85 ALA A O 1
ATOM 630 N N . ASN A 1 86 ? 5.529 14.314 -6.564 1.00 88.38 86 ASN A N 1
ATOM 631 C CA . ASN A 1 86 ? 6.447 13.184 -6.524 1.00 88.38 86 ASN A CA 1
ATOM 632 C C . ASN A 1 86 ? 7.590 13.335 -7.540 1.00 88.38 86 ASN A C 1
ATOM 634 O O . ASN A 1 86 ? 7.382 13.453 -8.750 1.00 88.38 86 ASN A O 1
ATOM 638 N N . LEU A 1 87 ? 8.827 13.281 -7.050 1.00 86.12 87 LEU A N 1
ATOM 639 C CA . LEU A 1 87 ? 10.024 13.363 -7.878 1.00 86.12 87 LEU A CA 1
ATOM 640 C C . LEU A 1 87 ? 10.234 12.046 -8.644 1.00 86.12 87 LEU A C 1
ATOM 642 O O . LEU A 1 87 ? 10.376 10.999 -8.030 1.00 86.12 87 LEU A O 1
ATOM 646 N N . ARG A 1 88 ? 10.332 12.096 -9.981 1.00 87.81 88 ARG A N 1
ATOM 647 C CA . ARG A 1 88 ? 10.592 10.918 -10.847 1.00 87.81 88 ARG A CA 1
ATOM 648 C C . ARG A 1 88 ? 9.659 9.723 -10.542 1.00 87.81 88 ARG A C 1
ATOM 650 O O . ARG A 1 88 ? 10.135 8.645 -10.189 1.00 87.81 88 ARG A O 1
ATOM 657 N N . PRO A 1 89 ? 8.335 9.897 -10.675 1.00 90.50 89 PRO A N 1
ATOM 658 C CA . PRO A 1 89 ? 7.380 8.880 -10.262 1.00 90.50 89 PRO A CA 1
ATOM 659 C C . PRO A 1 89 ? 7.421 7.655 -11.185 1.00 90.50 89 PRO A C 1
ATOM 661 O O . PRO A 1 89 ? 7.390 7.783 -12.410 1.00 90.50 89 PRO A O 1
ATOM 664 N N . VAL A 1 90 ? 7.381 6.456 -10.596 1.00 94.31 90 VAL A N 1
ATOM 665 C CA . VAL A 1 90 ? 7.164 5.198 -11.344 1.00 94.31 90 VAL A CA 1
ATOM 666 C C . VAL A 1 90 ? 5.700 5.009 -11.766 1.00 94.31 90 VAL A C 1
ATOM 668 O O . VAL A 1 90 ? 5.382 4.146 -12.581 1.00 94.31 90 VAL A O 1
ATOM 671 N N . LEU A 1 91 ? 4.808 5.852 -11.240 1.00 94.75 91 LEU A N 1
ATOM 672 C CA . LEU A 1 91 ? 3.402 5.972 -11.607 1.00 94.75 91 LEU A CA 1
ATOM 673 C C . LEU A 1 91 ? 3.082 7.465 -11.769 1.00 94.75 91 LEU A C 1
ATOM 675 O O . LEU A 1 91 ? 2.810 8.162 -10.797 1.00 94.75 91 LEU A O 1
ATOM 679 N N . ALA A 1 92 ? 3.171 7.966 -13.002 1.00 91.31 92 ALA A N 1
ATOM 680 C CA . ALA A 1 92 ? 3.200 9.402 -13.283 1.00 91.31 92 ALA A CA 1
ATOM 681 C C . ALA A 1 92 ? 1.834 10.000 -13.643 1.00 91.31 92 ALA A C 1
ATOM 683 O O . ALA A 1 92 ? 1.644 11.207 -13.545 1.00 91.31 92 ALA A O 1
ATOM 684 N N . ARG A 1 93 ? 0.897 9.185 -14.141 1.00 93.94 93 ARG A N 1
ATOM 685 C CA . ARG A 1 93 ? -0.371 9.658 -14.714 1.00 93.94 93 ARG A CA 1
ATOM 686 C C . ARG A 1 93 ? -1.533 8.806 -14.236 1.00 93.94 93 ARG A C 1
ATOM 688 O O . ARG A 1 93 ? -1.421 7.586 -14.169 1.00 93.94 93 ARG A O 1
ATOM 695 N N . THR A 1 94 ? -2.689 9.431 -14.033 1.00 93.19 94 THR A N 1
ATOM 696 C CA . THR A 1 94 ? -3.943 8.742 -13.669 1.00 93.19 94 THR A CA 1
ATOM 697 C C . THR A 1 94 ? -4.355 7.669 -14.680 1.00 93.19 94 THR A C 1
ATOM 699 O O . THR A 1 94 ? -4.907 6.638 -14.307 1.00 93.19 94 THR A O 1
ATOM 702 N N . ARG A 1 95 ? -3.998 7.840 -15.962 1.00 95.88 95 ARG A N 1
ATOM 703 C CA . ARG A 1 95 ? -4.210 6.828 -17.014 1.00 95.88 95 ARG A CA 1
ATOM 704 C C . ARG A 1 95 ? -3.484 5.497 -16.763 1.00 95.88 95 ARG A C 1
ATOM 706 O O . ARG A 1 95 ? -3.824 4.525 -17.420 1.00 95.88 95 ARG A O 1
ATOM 713 N N . GLN A 1 96 ? -2.521 5.448 -15.838 1.00 95.81 96 GLN A N 1
ATOM 714 C CA . GLN A 1 96 ? -1.788 4.234 -15.451 1.00 95.81 96 GLN A CA 1
ATOM 715 C C . GLN A 1 96 ? -2.448 3.482 -14.282 1.00 95.81 96 GLN A C 1
ATOM 717 O O . GLN A 1 96 ? -1.981 2.414 -13.896 1.00 95.81 96 GLN A O 1
ATOM 722 N N . PHE A 1 97 ? -3.534 3.998 -13.692 1.00 96.88 97 PHE A N 1
ATOM 723 C CA . PHE A 1 97 ? -4.240 3.290 -12.615 1.00 96.88 97 PHE A CA 1
ATOM 724 C C . PHE A 1 97 ? -4.762 1.904 -13.044 1.00 96.88 97 PHE A C 1
ATOM 726 O O . PHE A 1 97 ? -4.611 0.963 -12.260 1.00 96.88 97 PHE A O 1
ATOM 733 N N . PRO A 1 98 ? -5.283 1.705 -14.275 1.00 97.88 98 PRO A N 1
ATOM 734 C CA . PRO A 1 98 ? -5.629 0.368 -14.760 1.00 97.88 98 PRO A CA 1
ATOM 735 C C . PRO A 1 98 ? -4.433 -0.592 -14.814 1.00 97.88 98 PRO A C 1
ATOM 737 O O . PRO A 1 98 ? -4.594 -1.780 -14.533 1.00 97.88 98 PRO A O 1
ATOM 740 N N . ASP A 1 99 ? -3.229 -0.091 -15.112 1.00 98.12 99 ASP A N 1
ATOM 741 C CA . ASP A 1 99 ? -2.010 -0.908 -15.115 1.00 98.12 99 ASP A CA 1
ATOM 742 C C . ASP A 1 99 ? -1.664 -1.376 -13.698 1.00 98.12 99 ASP A C 1
ATOM 744 O O . ASP A 1 99 ? -1.269 -2.525 -13.504 1.00 98.12 99 ASP A O 1
ATOM 748 N N . TRP A 1 100 ? -1.868 -0.519 -12.691 1.00 98.12 100 TRP A N 1
ATOM 749 C CA . TRP A 1 100 ? -1.645 -0.866 -11.282 1.00 98.12 100 TRP A CA 1
ATOM 750 C C . TRP A 1 100 ? -2.650 -1.901 -10.784 1.00 98.12 100 TRP A C 1
ATOM 752 O O . TRP A 1 100 ? -2.254 -2.903 -10.191 1.00 98.12 100 TRP A O 1
ATOM 762 N N . ILE A 1 101 ? -3.929 -1.732 -11.127 1.00 98.12 101 ILE A N 1
ATOM 763 C CA . ILE A 1 101 ? -4.986 -2.723 -10.878 1.00 98.12 101 ILE A CA 1
ATOM 764 C C . ILE A 1 101 ? -4.603 -4.071 -11.498 1.00 98.12 101 ILE A C 1
ATOM 766 O O . ILE A 1 101 ? -4.622 -5.099 -10.819 1.00 98.12 101 ILE A O 1
ATOM 770 N N . LYS A 1 102 ? -4.203 -4.080 -12.776 1.00 98.50 102 LYS A N 1
ATOM 771 C CA . LYS A 1 102 ? -3.765 -5.299 -13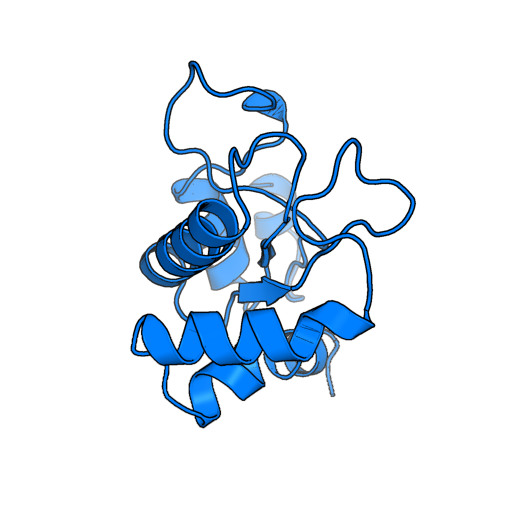.467 1.00 98.50 102 LYS A CA 1
ATOM 772 C C . LYS A 1 102 ? -2.559 -5.925 -12.769 1.00 98.50 102 LYS A C 1
ATOM 774 O O . LYS A 1 102 ? -2.554 -7.132 -12.540 1.00 98.50 102 LYS A O 1
ATOM 779 N N . ALA A 1 103 ? -1.562 -5.127 -12.398 1.00 98.44 103 ALA A N 1
ATOM 780 C CA . ALA A 1 103 ? -0.368 -5.619 -11.728 1.00 98.44 103 ALA A CA 1
ATOM 781 C C . ALA A 1 103 ? -0.696 -6.244 -10.364 1.00 98.44 103 ALA A C 1
ATOM 783 O O . ALA A 1 103 ? -0.251 -7.358 -10.097 1.00 98.44 103 ALA A O 1
ATOM 784 N N . LEU A 1 104 ? -1.551 -5.628 -9.544 1.00 98.62 104 LEU A N 1
ATOM 785 C CA . LEU A 1 104 ? -2.021 -6.235 -8.293 1.00 98.62 104 LEU A CA 1
ATOM 786 C C . LEU A 1 104 ? -2.690 -7.597 -8.538 1.00 98.62 104 LEU A C 1
ATOM 788 O O . LEU A 1 104 ? -2.362 -8.577 -7.872 1.00 98.62 104 LEU A O 1
ATOM 792 N N . ARG A 1 105 ? -3.550 -7.709 -9.558 1.00 98.44 105 ARG A N 1
ATOM 793 C CA . ARG A 1 105 ? -4.168 -8.995 -9.933 1.00 98.44 105 ARG A CA 1
ATOM 794 C C . ARG A 1 105 ? -3.117 -10.054 -10.285 1.00 98.44 105 ARG A C 1
ATOM 796 O O . ARG A 1 105 ? -3.252 -11.198 -9.863 1.00 98.44 105 ARG A O 1
ATOM 803 N N . THR A 1 106 ? -2.042 -9.682 -10.988 1.00 98.19 106 THR A N 1
ATOM 804 C CA . THR A 1 106 ? -0.927 -10.611 -11.277 1.00 98.19 106 THR A CA 1
ATOM 805 C C . THR A 1 106 ? -0.146 -11.044 -10.032 1.00 98.19 106 THR A C 1
ATOM 807 O O . THR A 1 106 ? 0.448 -12.116 -10.046 1.00 98.19 106 THR A O 1
ATOM 810 N N . ARG A 1 107 ? -0.180 -10.262 -8.941 1.00 97.94 107 ARG A N 1
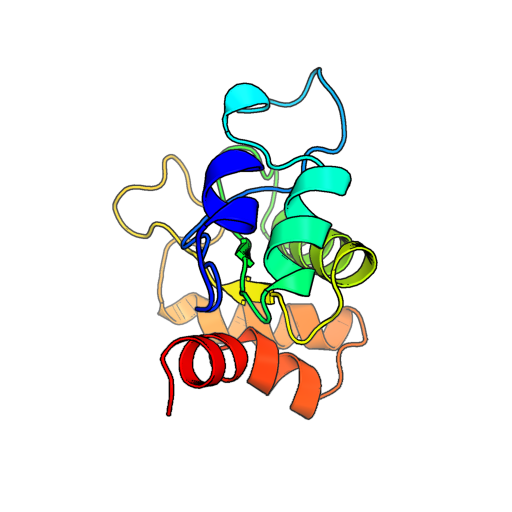ATOM 811 C CA . ARG A 1 107 ? 0.402 -10.620 -7.631 1.00 97.94 107 ARG A CA 1
ATOM 812 C C . ARG A 1 107 ? -0.534 -11.470 -6.758 1.00 97.94 107 ARG A C 1
ATOM 814 O O . ARG A 1 107 ? -0.196 -11.752 -5.612 1.00 97.94 107 ARG A O 1
ATOM 821 N N . GLY A 1 108 ? -1.682 -11.895 -7.287 1.00 97.88 108 GLY A N 1
ATOM 822 C CA . GLY A 1 108 ? -2.602 -12.810 -6.606 1.00 97.88 108 GLY A CA 1
ATOM 823 C C . GLY A 1 108 ? -3.722 -12.136 -5.817 1.00 97.88 108 GLY A C 1
ATOM 824 O O . GLY A 1 108 ? -4.527 -12.844 -5.220 1.00 97.88 108 GLY A O 1
ATOM 825 N N . PHE A 1 109 ? -3.833 -10.804 -5.846 1.00 98.69 109 PHE A N 1
ATOM 826 C CA . PHE A 1 109 ? -4.964 -10.118 -5.221 1.00 98.69 109 PHE A CA 1
ATOM 827 C C . PHE A 1 109 ? -6.279 -10.464 -5.934 1.00 98.69 109 PHE A C 1
ATOM 829 O O . PHE A 1 109 ? -6.390 -10.397 -7.165 1.00 98.69 109 PHE A O 1
ATOM 836 N N . SER A 1 110 ? -7.305 -10.813 -5.163 1.00 98.69 110 SER A N 1
ATOM 837 C CA . SER A 1 110 ? -8.678 -10.993 -5.634 1.00 98.69 110 SER A CA 1
ATOM 838 C C . SER A 1 110 ? -9.277 -9.671 -6.140 1.00 98.69 110 SER A C 1
ATOM 840 O O . SER A 1 110 ? -8.752 -8.589 -5.887 1.00 98.69 110 SER A O 1
ATOM 842 N N . ALA A 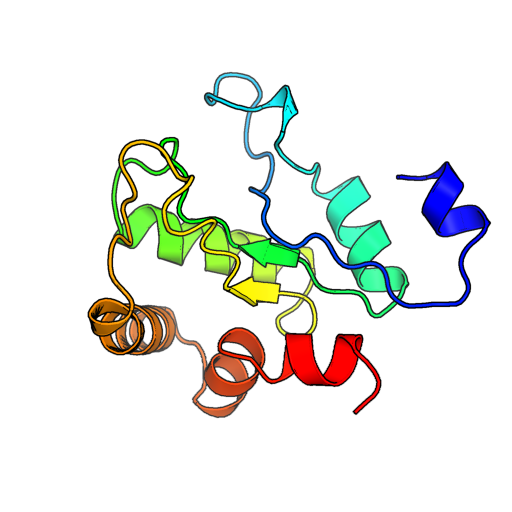1 111 ? -10.382 -9.735 -6.888 1.00 98.38 111 ALA A N 1
ATOM 843 C CA . ALA A 1 111 ? -11.026 -8.523 -7.400 1.00 98.38 111 ALA A CA 1
ATOM 844 C C . ALA A 1 111 ? -11.524 -7.630 -6.248 1.00 98.38 111 ALA A C 1
ATOM 846 O O . ALA A 1 111 ? -11.310 -6.423 -6.279 1.00 98.38 111 ALA A O 1
ATOM 847 N N . ALA A 1 112 ? -12.083 -8.250 -5.202 1.00 98.56 112 ALA A N 1
ATOM 848 C CA . ALA A 1 112 ? -12.541 -7.566 -3.996 1.00 98.56 112 ALA A CA 1
ATOM 849 C C . ALA A 1 112 ? -11.388 -6.905 -3.222 1.00 98.56 112 ALA A C 1
ATOM 851 O O . ALA A 1 112 ? -11.525 -5.794 -2.721 1.00 98.56 112 ALA A O 1
ATOM 852 N N . GLU A 1 113 ? -10.225 -7.554 -3.141 1.00 98.81 113 GLU A N 1
ATOM 853 C CA . GLU A 1 113 ? -9.041 -6.948 -2.524 1.00 98.81 113 GLU A CA 1
ATOM 854 C C . GLU A 1 113 ? -8.529 -5.754 -3.327 1.00 98.81 113 GLU A C 1
ATOM 856 O O . GLU A 1 113 ? -8.199 -4.724 -2.748 1.00 98.81 113 GLU A O 1
ATOM 861 N N . VAL A 1 114 ? -8.506 -5.847 -4.658 1.00 98.69 114 VAL A N 1
ATOM 862 C CA . VAL A 1 114 ? -8.093 -4.712 -5.492 1.00 98.69 114 VAL A CA 1
ATOM 863 C C . VAL A 1 114 ? -9.067 -3.539 -5.367 1.00 98.69 114 VAL A C 1
ATOM 865 O O . VAL A 1 114 ? -8.618 -2.399 -5.327 1.00 98.69 114 VAL A O 1
ATOM 868 N N . GLU A 1 115 ? -10.370 -3.785 -5.233 1.00 98.38 115 GLU A N 1
ATOM 869 C CA . GLU A 1 115 ? -11.367 -2.738 -4.971 1.00 98.38 115 GLU A CA 1
ATOM 870 C C . GLU A 1 115 ? -11.108 -2.008 -3.641 1.00 98.38 115 GLU A C 1
ATOM 872 O O . GLU A 1 115 ? -11.121 -0.773 -3.584 1.00 98.38 115 GLU A O 1
ATOM 877 N N . LYS A 1 116 ? -10.773 -2.759 -2.584 1.00 98.69 116 LYS A N 1
ATOM 878 C CA . LYS A 1 116 ? -10.355 -2.193 -1.293 1.00 98.69 116 LYS A CA 1
ATOM 879 C C . LYS A 1 116 ? -9.126 -1.293 -1.447 1.00 98.69 116 LYS A C 1
ATOM 881 O O . LYS A 1 116 ? -9.158 -0.138 -1.018 1.00 98.69 116 LYS A O 1
ATOM 886 N N . LEU A 1 117 ? -8.082 -1.790 -2.116 1.00 98.62 117 LEU A N 1
ATOM 887 C CA . LEU A 1 117 ? -6.826 -1.064 -2.347 1.00 98.62 117 LEU A CA 1
ATOM 888 C C . LEU A 1 117 ? -7.005 0.181 -3.235 1.00 98.62 117 LEU A C 1
ATOM 890 O O . LEU A 1 117 ? -6.354 1.200 -3.008 1.00 98.62 117 LEU A O 1
ATOM 894 N N . ALA A 1 118 ? -7.879 0.109 -4.242 1.00 97.62 118 ALA A N 1
ATOM 895 C CA . ALA A 1 118 ? -8.100 1.178 -5.216 1.00 97.62 118 ALA A CA 1
ATOM 896 C C . ALA A 1 118 ? -8.910 2.362 -4.671 1.00 97.62 118 ALA A C 1
ATOM 898 O O . ALA A 1 118 ? -8.904 3.432 -5.276 1.00 97.62 118 ALA A O 1
ATOM 899 N N . GLY A 1 119 ? -9.582 2.201 -3.531 1.00 96.69 119 GLY A N 1
ATOM 900 C CA . GLY A 1 119 ? -10.303 3.303 -2.900 1.00 96.69 119 GLY A CA 1
ATOM 901 C C . GLY A 1 119 ? -11.241 2.891 -1.776 1.00 96.69 119 GLY A C 1
ATOM 902 O O . GLY A 1 119 ? -11.489 3.710 -0.893 1.00 96.69 119 GLY A O 1
ATOM 903 N N . GLY A 1 120 ? -11.709 1.637 -1.746 1.00 98.06 120 GLY A N 1
ATOM 904 C CA . GLY A 1 120 ? -12.658 1.172 -0.728 1.00 98.06 120 GLY A CA 1
ATOM 905 C C . GLY A 1 120 ? -12.165 1.401 0.704 1.00 98.06 120 GLY A C 1
ATOM 906 O O . GLY A 1 120 ? -12.916 1.868 1.558 1.00 98.06 120 GLY A O 1
ATOM 907 N N . ASN A 1 121 ? -10.872 1.186 0.955 1.00 98.56 121 ASN A N 1
ATOM 908 C CA . ASN A 1 121 ? -10.278 1.435 2.267 1.00 98.56 121 ASN A CA 1
ATOM 909 C C . ASN A 1 121 ? -10.238 2.923 2.627 1.00 98.56 121 ASN A C 1
ATOM 911 O O . ASN A 1 121 ? -10.491 3.280 3.776 1.00 98.56 121 ASN A O 1
ATOM 915 N N . MET A 1 122 ? -9.954 3.798 1.660 1.00 95.75 122 MET A N 1
ATOM 916 C CA . MET A 1 122 ? -9.928 5.248 1.885 1.00 95.75 122 MET A CA 1
ATOM 917 C C . MET A 1 122 ? -11.325 5.777 2.209 1.00 95.75 122 MET A C 1
ATOM 919 O O . MET A 1 122 ? -11.485 6.548 3.149 1.00 95.75 122 MET A O 1
ATOM 923 N N . VAL A 1 123 ? -12.338 5.305 1.479 1.00 96.50 123 VAL A N 1
ATOM 924 C CA . VAL A 1 123 ? -13.752 5.627 1.718 1.00 96.50 123 VAL A CA 1
ATOM 925 C C . VAL A 1 123 ? -14.177 5.188 3.123 1.00 96.50 123 VAL A C 1
ATOM 927 O O . VAL A 1 123 ? -14.663 6.011 3.897 1.00 96.50 123 VAL A O 1
ATOM 930 N N . ARG A 1 124 ? -13.880 3.937 3.501 1.00 96.50 124 ARG A N 1
ATOM 931 C CA . ARG A 1 124 ? -14.112 3.404 4.855 1.00 96.50 124 ARG A CA 1
ATOM 932 C C . ARG A 1 124 ? -13.422 4.244 5.937 1.00 96.50 124 ARG A C 1
ATOM 934 O O . ARG A 1 124 ? -14.010 4.523 6.975 1.00 96.50 124 ARG A O 1
ATOM 941 N N . CYS A 1 125 ? -12.167 4.637 5.714 1.00 95.00 125 CYS A N 1
ATOM 942 C CA . CYS A 1 125 ? -11.382 5.411 6.680 1.00 95.00 125 CYS A CA 1
ATOM 943 C C . CYS A 1 125 ? -11.957 6.816 6.925 1.00 95.00 125 CYS A C 1
ATOM 945 O O . CYS A 1 125 ? -11.822 7.337 8.029 1.00 95.00 125 CYS A O 1
ATOM 947 N N . CYS A 1 126 ? -12.592 7.422 5.918 1.00 90.12 126 CYS A N 1
ATOM 948 C CA . CYS A 1 126 ? -13.191 8.755 6.001 1.00 90.12 126 CYS A CA 1
ATOM 949 C C . CYS A 1 126 ? -14.629 8.768 6.555 1.00 90.12 126 CYS A C 1
ATOM 951 O O . CYS A 1 126 ? -15.230 9.839 6.614 1.00 90.12 126 CYS A O 1
ATOM 953 N N . GLY A 1 127 ? -15.174 7.621 6.978 1.00 80.62 127 GLY A N 1
ATOM 954 C CA . GLY A 1 127 ? -16.489 7.545 7.625 1.00 80.62 127 GLY A CA 1
ATOM 955 C C . GLY A 1 127 ? -17.685 7.564 6.669 1.00 80.62 127 GLY A C 1
ATOM 956 O O . GLY A 1 127 ? -18.728 8.105 7.032 1.00 80.62 127 GLY A O 1
ATOM 957 N N . ALA A 1 128 ? -17.527 7.007 5.465 1.00 52.78 128 ALA A N 1
ATOM 958 C CA . ALA A 1 128 ? -18.661 6.663 4.605 1.00 52.78 128 ALA A CA 1
ATOM 959 C C . ALA A 1 128 ? -19.396 5.404 5.091 1.00 52.78 128 ALA A C 1
ATOM 961 O O . ALA A 1 128 ? -18.720 4.503 5.644 1.00 52.78 128 ALA A O 1
#

Sequence (128 aa):
MKDVVSLTSAPIMLSHSILKIDDARPLNVRAISPEHAKLVAQTGGVIGAWPSATNASFDEFVDNTKRLVDVVGVDHVGLGTDMDANLRPVLARTRQFPDWIKALRTRGFSAAEVEKLAGGNMVRCCGA

Secondary structure (DSSP, 8-state):
-HHHHHH-SSPPEEEEE-B---SSSTTGGGSBPHHHHHHHHHTT-EEEE---TT-SSHHHHHHHHHHHHHHH-GGGEEE---TTTSSS-SS--GGGHHHHHHHHHHTT--HHHHHIIIIIHHHHHTT-